Protein AF-A0A0L1IH14-F1 (afdb_monomer)

Secondary structure (DSSP, 8-state):
-HHHHHHHHHTTHHHH-HHHHHHHHHH---TTHHHHHHHHHHHHHHHTS--STTPPPPTHHHHHHHHTTSSSSSS---SS-HHHHHHHHHHHHHHH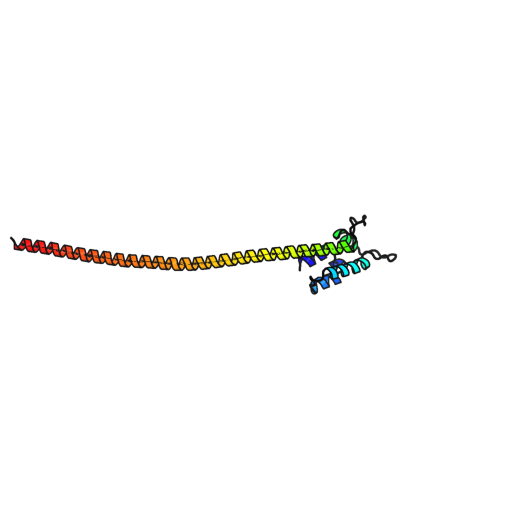HHHHHHHHHHHHHHHHHHHHHHHHHHHHHHHHHHHHHHHHHHHHHHHHHHHHHHHHHHHHHHHHHHHHHHHHHHHHHTT-

pLDDT: mean 81.05, std 10.03, range 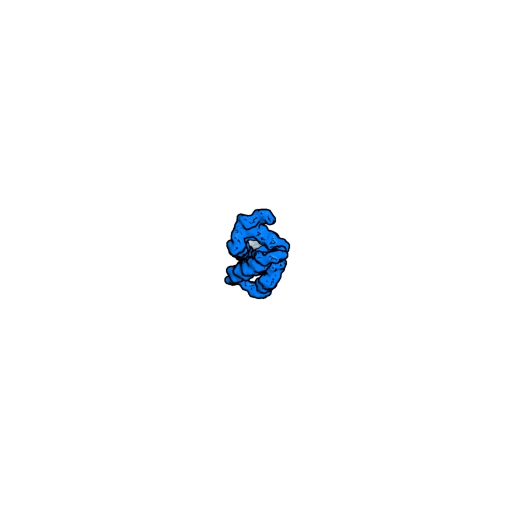[45.31, 96.31]

Organism: NCBI:txid580059

Radius of gyration: 45.56 Å; Cα contacts (8 Å, |Δi|>4): 94; chains: 1; bounding box: 88×32×134 Å

InterPro domains:
  IPR006373 Variant surface antigen Rifin [PF02009] (9-176)

Mean predicted aligned error: 14.56 Å

Structure (mmCIF, N/CA/C/O backbone):
data_AF-A0A0L1IH14-F1
#
_entry.id   AF-A0A0L1IH14-F1
#
loop_
_atom_site.group_PDB
_atom_site.id
_atom_site.type_symbol
_atom_site.label_atom_id
_atom_site.label_alt_id
_atom_site.label_comp_id
_atom_site.label_asym_id
_atom_site.label_entity_id
_atom_site.label_seq_id
_atom_site.pdbx_PDB_ins_code
_atom_site.Cartn_x
_atom_site.Cartn_y
_atom_site.Cartn_z
_atom_site.occupancy
_atom_site.B_iso_or_equiv
_atom_site.auth_seq_id
_atom_site.auth_comp_id
_atom_site.auth_asym_id
_atom_site.auth_atom_id
_atom_site.pdbx_PDB_model_num
ATOM 1 N N . MET A 1 1 ? 1.721 -3.692 -8.313 1.00 60.38 1 MET A N 1
ATOM 2 C CA . MET A 1 1 ? 1.852 -4.406 -9.603 1.00 60.38 1 MET A CA 1
ATOM 3 C C . MET A 1 1 ? 1.352 -3.578 -10.771 1.00 60.38 1 MET A C 1
ATOM 5 O O . MET A 1 1 ? 2.112 -3.341 -11.701 1.00 60.38 1 MET A O 1
ATOM 9 N N . GLU A 1 2 ? 0.117 -3.078 -10.696 1.00 72.56 2 GLU A N 1
ATOM 10 C CA . GLU A 1 2 ? -0.489 -2.264 -11.760 1.00 72.56 2 GLU A CA 1
ATOM 11 C C . GLU A 1 2 ? 0.352 -1.036 -12.126 1.00 72.56 2 GLU A C 1
ATOM 13 O O . GLU A 1 2 ? 0.561 -0.773 -13.304 1.00 72.56 2 GLU A O 1
ATOM 18 N N . ILE A 1 3 ? 0.940 -0.365 -11.131 1.00 79.12 3 ILE A N 1
ATOM 19 C CA . ILE A 1 3 ? 1.774 0.832 -11.324 1.00 79.12 3 ILE A CA 1
ATOM 20 C C . ILE A 1 3 ? 2.977 0.552 -12.232 1.00 79.12 3 ILE A C 1
ATOM 22 O O . ILE A 1 3 ? 3.256 1.328 -13.141 1.00 79.12 3 ILE A O 1
ATOM 26 N N . VAL A 1 4 ? 3.663 -0.579 -12.033 1.00 80.75 4 VAL A N 1
ATOM 27 C CA . VAL A 1 4 ? 4.838 -0.919 -12.848 1.00 80.75 4 VAL A CA 1
ATOM 28 C C . VAL A 1 4 ? 4.418 -1.282 -14.268 1.00 80.75 4 VAL A C 1
ATOM 30 O O . VAL A 1 4 ? 5.010 -0.800 -15.229 1.00 80.75 4 VAL A O 1
ATOM 33 N N . SER A 1 5 ? 3.337 -2.054 -14.419 1.00 82.94 5 SER A N 1
ATOM 34 C CA . SER A 1 5 ? 2.785 -2.362 -15.744 1.00 82.94 5 SER A CA 1
ATOM 35 C C . SER A 1 5 ? 2.303 -1.110 -16.488 1.00 82.94 5 SER A C 1
ATOM 37 O O . SER A 1 5 ? 2.483 -1.004 -17.697 1.00 82.94 5 SER A O 1
ATOM 39 N N . PHE A 1 6 ? 1.747 -0.132 -15.770 1.00 85.00 6 PHE A N 1
ATOM 40 C CA . PHE A 1 6 ? 1.319 1.143 -16.330 1.00 85.00 6 PHE A CA 1
ATOM 41 C C . PHE A 1 6 ? 2.517 1.987 -16.774 1.00 85.00 6 PHE A C 1
ATOM 43 O O . PHE A 1 6 ? 2.514 2.504 -17.887 1.00 85.00 6 PHE A O 1
ATOM 50 N N . GLY A 1 7 ? 3.573 2.057 -15.957 1.00 84.50 7 GLY A N 1
ATOM 51 C CA . GLY A 1 7 ? 4.816 2.736 -16.324 1.00 84.50 7 GLY A CA 1
ATOM 52 C C . GLY A 1 7 ? 5.470 2.142 -17.578 1.00 84.50 7 GLY A C 1
ATOM 53 O O . GLY A 1 7 ? 5.903 2.876 -18.461 1.00 84.50 7 GLY A O 1
ATOM 54 N N . LEU A 1 8 ? 5.473 0.813 -17.717 1.00 84.81 8 LEU A N 1
ATOM 55 C CA . LEU A 1 8 ? 5.990 0.148 -18.919 1.00 84.81 8 LEU A CA 1
ATOM 56 C C . LEU A 1 8 ? 5.161 0.465 -20.176 1.00 84.81 8 LEU A C 1
ATOM 58 O O . LEU A 1 8 ? 5.736 0.708 -21.237 1.00 84.81 8 LEU A O 1
ATOM 62 N N . LYS A 1 9 ? 3.827 0.514 -20.062 1.00 87.44 9 LYS A N 1
ATOM 63 C CA . LYS A 1 9 ? 2.943 0.964 -21.155 1.00 87.44 9 LYS A CA 1
ATOM 64 C C . LYS A 1 9 ? 3.166 2.429 -21.513 1.00 87.44 9 LYS A C 1
ATOM 66 O O . LYS A 1 9 ? 3.168 2.782 -22.686 1.00 87.44 9 LYS A O 1
ATOM 71 N N . TYR A 1 10 ? 3.385 3.281 -20.512 1.00 86.56 10 TYR A N 1
ATOM 72 C CA . TYR A 1 10 ? 3.682 4.695 -20.726 1.00 86.56 10 TYR A CA 1
ATOM 73 C C . TYR A 1 10 ? 4.941 4.875 -21.585 1.00 86.56 10 TYR A C 1
ATOM 75 O O . TYR A 1 10 ? 4.933 5.652 -22.538 1.00 86.56 10 TYR A O 1
ATOM 83 N N . PHE A 1 11 ? 5.979 4.076 -21.326 1.00 85.44 11 PHE A N 1
ATOM 84 C CA . PHE A 1 11 ? 7.179 4.041 -22.162 1.00 85.44 11 PHE A CA 1
ATOM 85 C C . PHE A 1 11 ? 6.991 3.326 -23.510 1.00 85.44 11 PHE A C 1
ATOM 87 O O . PHE A 1 11 ? 7.878 3.395 -24.353 1.00 85.44 11 PHE A O 1
ATOM 94 N N . GLY A 1 12 ? 5.849 2.681 -23.761 1.00 84.44 12 GLY A N 1
ATOM 95 C CA . GLY A 1 12 ? 5.553 1.983 -25.016 1.00 84.44 12 GLY A CA 1
ATOM 96 C C . GLY A 1 12 ? 6.191 0.597 -25.135 1.00 84.44 12 GLY A C 1
ATOM 97 O O . GLY A 1 12 ? 6.328 0.078 -26.243 1.00 84.44 12 GLY A O 1
ATOM 98 N N . VAL A 1 13 ? 6.592 -0.010 -24.012 1.00 85.75 13 VAL A N 1
ATOM 99 C CA . VAL A 1 13 ? 7.197 -1.356 -23.967 1.00 85.75 13 VAL A CA 1
ATOM 100 C C . VAL A 1 13 ? 6.204 -2.434 -24.402 1.00 85.75 13 VAL A C 1
ATOM 102 O O . VAL A 1 13 ? 6.604 -3.435 -24.983 1.00 85.75 13 VAL A O 1
ATOM 105 N N . ASP A 1 14 ? 4.911 -2.233 -24.163 1.00 86.75 14 ASP A N 1
ATOM 106 C CA . ASP A 1 14 ? 3.839 -3.146 -24.566 1.00 86.75 14 ASP A CA 1
ATOM 107 C C . ASP A 1 14 ? 3.697 -3.272 -26.085 1.00 86.75 14 ASP A C 1
ATOM 109 O O . ASP A 1 14 ? 3.442 -4.363 -26.591 1.00 86.75 14 ASP A O 1
ATOM 113 N N . ASN A 1 15 ? 3.903 -2.170 -26.803 1.00 85.75 15 ASN A N 1
ATOM 114 C CA . ASN A 1 15 ? 3.858 -2.138 -28.258 1.00 85.75 15 ASN A CA 1
ATOM 115 C C . ASN A 1 15 ? 5.204 -2.526 -28.888 1.00 85.75 15 ASN A C 1
ATOM 117 O O . ASN A 1 15 ? 5.243 -3.203 -29.909 1.00 85.75 15 ASN A O 1
ATOM 121 N N . LEU A 1 16 ? 6.317 -2.096 -28.284 1.00 84.88 16 LEU A N 1
ATOM 122 C CA . LEU A 1 16 ? 7.653 -2.293 -28.848 1.00 84.88 16 LEU A CA 1
ATOM 123 C C . LEU A 1 16 ? 8.235 -3.680 -28.525 1.00 84.88 16 LEU A C 1
ATOM 125 O O . LEU A 1 16 ? 8.910 -4.282 -29.359 1.00 84.88 16 LEU A O 1
ATOM 129 N N . PHE A 1 17 ? 7.955 -4.202 -27.329 1.00 87.56 17 PHE A N 1
ATOM 130 C CA . PHE A 1 17 ? 8.450 -5.484 -26.822 1.00 87.56 17 PHE A CA 1
ATOM 131 C C . PHE A 1 17 ? 7.315 -6.290 -26.159 1.00 87.56 17 PHE A C 1
ATOM 133 O O . PHE A 1 17 ? 7.362 -6.566 -24.952 1.00 87.56 17 PHE A O 1
ATOM 140 N N . PRO A 1 18 ? 6.291 -6.702 -26.930 1.00 86.88 18 PRO A N 1
ATOM 141 C CA . PRO A 1 18 ? 5.079 -7.316 -26.387 1.00 86.88 18 PRO A CA 1
ATOM 142 C C . PRO A 1 18 ? 5.357 -8.591 -25.586 1.00 86.88 18 PRO A C 1
ATOM 144 O O . PRO A 1 18 ? 4.705 -8.824 -24.570 1.00 86.88 18 PRO A O 1
ATOM 147 N N . ASP A 1 19 ? 6.341 -9.396 -25.989 1.00 87.06 19 ASP A N 1
ATOM 148 C CA . ASP A 1 19 ? 6.693 -10.638 -25.289 1.00 87.06 19 ASP A CA 1
ATOM 149 C C . ASP A 1 19 ? 7.295 -10.368 -23.906 1.00 87.06 19 ASP A C 1
ATOM 151 O O . ASP A 1 19 ? 6.933 -11.026 -22.929 1.00 87.06 19 ASP A O 1
ATOM 155 N N . ILE A 1 20 ? 8.160 -9.350 -23.799 1.00 84.94 20 ILE A N 1
ATOM 156 C CA . ILE A 1 20 ? 8.740 -8.921 -22.519 1.00 84.94 20 ILE A CA 1
ATOM 157 C C . ILE A 1 20 ? 7.630 -8.391 -21.613 1.00 84.94 20 ILE A C 1
ATOM 159 O O . ILE A 1 20 ? 7.548 -8.772 -20.445 1.00 84.94 20 ILE A O 1
ATOM 163 N N . PHE A 1 21 ? 6.746 -7.551 -22.156 1.00 85.94 21 PHE A N 1
ATOM 164 C CA . PHE A 1 21 ? 5.637 -6.979 -21.403 1.00 85.94 21 PHE A CA 1
ATOM 165 C C . PHE A 1 21 ? 4.665 -8.055 -20.894 1.00 85.94 21 PHE A C 1
ATOM 167 O O . PHE A 1 21 ? 4.315 -8.066 -19.713 1.00 85.94 21 PHE A O 1
ATOM 174 N N . LYS A 1 22 ? 4.264 -9.001 -21.753 1.00 87.19 22 LYS A N 1
ATOM 175 C CA . LYS A 1 22 ? 3.380 -10.115 -21.378 1.00 87.19 22 LYS A CA 1
ATOM 176 C C . LYS A 1 22 ? 4.012 -11.003 -20.311 1.00 87.19 22 LYS A C 1
ATOM 178 O O . LYS A 1 22 ? 3.354 -11.315 -19.321 1.00 87.19 22 LYS A O 1
ATOM 183 N N . ASN A 1 23 ? 5.283 -11.373 -20.475 1.00 85.50 23 ASN A N 1
ATOM 184 C CA . ASN A 1 23 ? 5.986 -12.182 -19.483 1.00 85.50 23 ASN A CA 1
ATOM 185 C C . ASN A 1 23 ? 6.092 -11.456 -18.133 1.00 85.50 23 ASN A C 1
ATOM 187 O O . ASN A 1 23 ? 5.871 -12.059 -17.089 1.00 85.50 23 ASN A O 1
ATOM 191 N N . PHE A 1 24 ? 6.353 -10.147 -18.142 1.00 81.25 24 PHE A N 1
ATOM 192 C CA . PHE A 1 24 ? 6.394 -9.344 -16.923 1.00 81.25 24 PHE A CA 1
ATOM 193 C C . PHE A 1 24 ? 5.050 -9.337 -16.178 1.00 81.25 24 PHE A C 1
ATOM 195 O O . PHE A 1 24 ? 5.005 -9.553 -14.966 1.00 81.25 24 PHE A O 1
ATOM 202 N N . VAL A 1 25 ? 3.949 -9.125 -16.905 1.00 81.25 25 VAL A N 1
ATOM 203 C CA . VAL A 1 25 ? 2.597 -9.102 -16.327 1.00 81.25 25 VAL A CA 1
ATOM 204 C C . VAL A 1 25 ? 2.193 -10.477 -15.779 1.00 81.25 25 VAL A C 1
ATOM 206 O O . VAL A 1 25 ? 1.604 -10.545 -14.698 1.00 81.25 25 VAL A O 1
ATOM 209 N N . ASN A 1 26 ? 2.539 -11.559 -16.482 1.00 80.50 26 ASN A N 1
ATOM 210 C CA . ASN A 1 26 ? 2.170 -12.925 -16.103 1.00 80.50 26 ASN A CA 1
ATOM 211 C C . ASN A 1 26 ? 3.020 -13.467 -14.944 1.00 80.50 26 ASN A C 1
ATOM 213 O O . ASN A 1 26 ? 2.479 -13.992 -13.973 1.00 80.50 26 ASN A O 1
ATOM 217 N N . THR A 1 27 ? 4.343 -13.319 -15.034 1.00 72.12 27 THR A N 1
ATOM 218 C CA . THR A 1 27 ? 5.316 -13.949 -14.126 1.00 72.12 27 THR A CA 1
ATOM 219 C C . THR A 1 27 ? 5.607 -13.089 -12.891 1.00 72.12 27 THR A C 1
ATOM 221 O O . THR A 1 27 ? 6.113 -13.592 -11.892 1.00 72.12 27 THR A O 1
ATOM 224 N N . LYS A 1 28 ? 5.265 -11.790 -12.920 1.00 67.25 28 LYS A N 1
ATOM 225 C CA . LYS A 1 28 ? 5.409 -10.851 -11.791 1.00 67.25 28 LYS A CA 1
ATOM 226 C C . LYS A 1 28 ? 6.814 -10.810 -11.130 1.00 67.25 28 LYS A C 1
ATOM 228 O O . LYS A 1 28 ? 6.882 -10.714 -9.902 1.00 67.25 28 LYS A O 1
ATOM 233 N N . PRO A 1 29 ? 7.939 -10.837 -11.874 1.00 62.34 29 PRO A N 1
ATOM 234 C CA . PRO A 1 29 ? 9.269 -10.820 -11.268 1.00 62.34 29 PRO A CA 1
ATOM 235 C C . PRO A 1 29 ? 9.656 -9.382 -10.878 1.00 62.34 29 PRO A C 1
ATOM 237 O O . PRO A 1 29 ? 10.240 -8.641 -11.664 1.00 62.34 29 PRO A O 1
ATOM 240 N N . TYR A 1 30 ? 9.290 -8.934 -9.675 1.00 57.72 30 TYR A N 1
ATOM 241 C CA . TYR A 1 30 ? 9.687 -7.603 -9.167 1.00 57.72 30 TYR A CA 1
ATOM 242 C C . TYR A 1 30 ? 11.122 -7.569 -8.633 1.00 57.72 30 TYR A C 1
ATOM 244 O O . TYR A 1 30 ? 11.703 -6.499 -8.480 1.00 57.72 30 TYR A O 1
ATOM 252 N N . ASN A 1 31 ? 11.680 -8.740 -8.342 1.00 60.41 31 ASN A N 1
ATOM 253 C CA . ASN A 1 31 ? 12.988 -8.943 -7.729 1.00 60.41 31 ASN A CA 1
ATOM 254 C C . ASN A 1 31 ? 14.167 -8.786 -8.702 1.00 60.41 31 ASN A C 1
ATOM 256 O O . ASN A 1 31 ? 15.305 -8.731 -8.250 1.00 60.41 31 ASN A O 1
ATOM 260 N N . GLU A 1 32 ? 13.922 -8.656 -10.008 1.00 66.88 32 GLU A N 1
ATOM 261 C CA . GLU A 1 32 ? 14.988 -8.637 -11.014 1.00 66.88 32 GLU A CA 1
ATOM 262 C C . GLU A 1 32 ? 14.784 -7.557 -12.086 1.00 66.88 32 GLU A C 1
ATOM 264 O O . GLU A 1 32 ? 14.818 -7.806 -13.295 1.00 66.88 32 GLU A O 1
ATOM 269 N N . ILE A 1 33 ? 14.583 -6.310 -11.649 1.00 70.81 33 ILE A N 1
ATOM 270 C CA . ILE A 1 33 ? 14.410 -5.184 -12.577 1.00 70.81 33 ILE A CA 1
ATOM 271 C C . ILE A 1 33 ? 15.616 -5.002 -13.506 1.00 70.81 33 ILE A C 1
ATOM 273 O O . ILE A 1 33 ? 15.457 -4.620 -14.662 1.00 70.81 33 ILE A O 1
ATOM 277 N N . THR A 1 34 ? 16.810 -5.352 -13.029 1.00 76.50 34 THR A N 1
ATOM 278 C CA . THR A 1 34 ? 18.053 -5.360 -13.803 1.00 76.50 34 THR A CA 1
ATOM 279 C C . THR A 1 34 ? 17.998 -6.378 -14.944 1.00 76.50 34 THR A C 1
ATOM 281 O O . THR A 1 34 ? 18.403 -6.067 -16.061 1.00 76.50 34 THR A O 1
ATOM 284 N N . THR A 1 35 ? 17.427 -7.564 -14.712 1.00 82.00 35 THR A N 1
ATOM 285 C CA . THR A 1 35 ? 17.243 -8.604 -15.740 1.00 82.00 35 THR A CA 1
ATOM 286 C C . THR A 1 35 ? 16.254 -8.145 -16.812 1.00 82.00 35 THR A C 1
ATOM 288 O O . THR A 1 35 ? 16.490 -8.331 -18.011 1.00 82.00 35 THR A O 1
ATOM 291 N N . ILE A 1 36 ? 15.176 -7.470 -16.402 1.00 82.25 36 ILE A N 1
ATOM 292 C CA . ILE A 1 36 ? 14.201 -6.875 -17.327 1.00 82.25 36 ILE A CA 1
ATOM 293 C C . ILE A 1 36 ? 14.848 -5.741 -18.127 1.00 82.25 36 ILE A C 1
ATOM 295 O O . ILE A 1 36 ? 14.712 -5.709 -19.348 1.00 82.25 36 ILE A O 1
ATOM 299 N N . ALA A 1 37 ? 15.593 -4.849 -17.469 1.00 84.88 37 ALA A N 1
ATOM 300 C CA . ALA A 1 37 ? 16.305 -3.753 -18.119 1.00 84.88 37 ALA A CA 1
ATOM 301 C C . ALA A 1 37 ? 17.279 -4.271 -19.184 1.00 84.88 37 ALA A C 1
ATOM 303 O O . ALA A 1 37 ? 17.265 -3.782 -20.310 1.00 84.88 37 ALA A O 1
ATOM 304 N N . ASN A 1 38 ? 18.054 -5.310 -18.865 1.00 86.62 38 ASN A N 1
ATOM 305 C CA . ASN A 1 38 ? 18.978 -5.947 -19.803 1.00 86.62 38 ASN A CA 1
ATOM 306 C C . ASN A 1 38 ? 18.246 -6.605 -20.982 1.00 86.62 38 ASN A C 1
ATOM 308 O O . ASN A 1 38 ? 18.676 -6.481 -22.129 1.00 86.62 38 ASN A O 1
ATOM 312 N N . SER A 1 39 ? 17.109 -7.256 -20.722 1.00 87.38 39 SER A N 1
ATOM 313 C CA . SER A 1 39 ? 16.277 -7.869 -21.767 1.00 87.38 39 SER A CA 1
ATOM 314 C C . SER A 1 39 ? 15.691 -6.819 -22.719 1.00 87.38 39 SER A C 1
ATOM 316 O O . SER A 1 39 ? 15.732 -6.990 -23.940 1.00 87.38 39 SER A O 1
ATOM 318 N N . ILE A 1 40 ? 15.188 -5.708 -22.169 1.00 87.56 40 ILE A N 1
ATOM 319 C CA . ILE A 1 40 ? 14.674 -4.567 -22.936 1.00 87.56 40 ILE A CA 1
ATOM 320 C C . ILE A 1 40 ? 15.801 -3.923 -23.736 1.00 87.56 40 ILE A C 1
ATOM 322 O O . ILE A 1 40 ? 15.614 -3.640 -24.912 1.00 87.56 40 ILE A O 1
ATOM 326 N N . LEU A 1 41 ? 16.979 -3.739 -23.139 1.00 87.88 41 LEU A N 1
ATOM 327 C CA . LEU A 1 41 ? 18.144 -3.169 -23.807 1.00 87.88 41 LEU A CA 1
ATOM 328 C C . LEU A 1 41 ? 18.595 -4.027 -25.002 1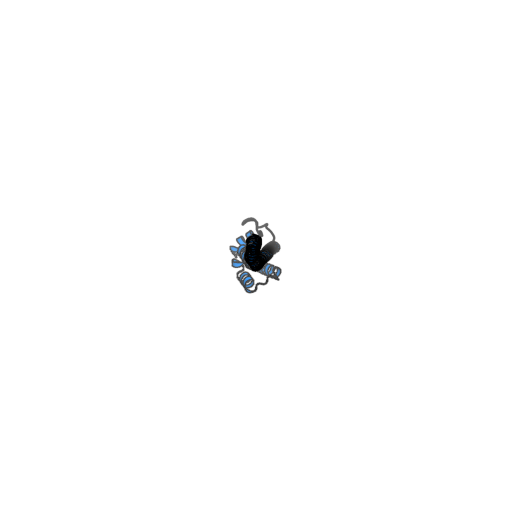.00 87.88 41 LEU A C 1
ATOM 330 O O . LEU A 1 41 ? 18.832 -3.498 -26.087 1.00 87.88 41 LEU A O 1
ATOM 334 N N . GLY A 1 42 ? 18.655 -5.351 -24.840 1.00 86.75 42 GLY A N 1
ATOM 335 C CA . GLY A 1 42 ? 18.996 -6.269 -25.932 1.00 86.75 42 GLY A CA 1
ATOM 336 C C . GLY A 1 42 ? 17.986 -6.220 -27.085 1.00 86.75 42 GLY A C 1
ATOM 337 O O . GLY A 1 42 ? 18.367 -6.168 -28.258 1.00 86.75 42 GLY A O 1
ATOM 338 N N . LYS A 1 43 ? 16.685 -6.169 -26.772 1.00 86.75 43 LYS A N 1
ATOM 339 C CA . LYS A 1 43 ? 15.644 -5.989 -27.795 1.00 86.75 43 LYS A CA 1
ATOM 340 C C . LYS A 1 43 ? 15.667 -4.590 -28.412 1.00 86.75 43 LYS A C 1
ATOM 342 O O . LYS A 1 43 ? 15.483 -4.452 -29.614 1.00 86.75 43 LYS A O 1
ATOM 347 N N . TYR A 1 44 ? 15.977 -3.561 -27.637 1.00 86.06 44 TYR A N 1
ATOM 348 C CA . TYR A 1 44 ? 16.124 -2.198 -28.129 1.00 86.06 44 TYR A CA 1
ATOM 349 C C . TYR A 1 44 ? 17.224 -2.087 -29.189 1.00 86.06 44 TYR A C 1
ATOM 351 O O . TYR A 1 44 ? 16.971 -1.542 -30.263 1.00 86.06 44 TYR A O 1
ATOM 359 N N . PHE A 1 45 ? 18.402 -2.674 -28.955 1.00 83.12 45 PHE A N 1
ATOM 360 C CA . PHE A 1 45 ? 19.481 -2.629 -29.945 1.00 83.12 45 PHE A CA 1
ATOM 361 C C . PHE A 1 45 ? 19.161 -3.404 -31.237 1.00 83.12 45 PHE A C 1
ATOM 363 O O . PHE A 1 45 ? 19.671 -3.090 -32.313 1.00 83.12 45 PHE A O 1
ATOM 370 N N . THR A 1 46 ? 18.294 -4.415 -31.155 1.00 81.44 46 THR A N 1
ATOM 371 C CA . THR A 1 46 ? 17.880 -5.201 -32.328 1.00 81.44 46 THR A CA 1
ATOM 372 C C . THR A 1 46 ? 16.714 -4.579 -33.093 1.00 81.44 46 THR A C 1
ATOM 374 O O . THR A 1 46 ? 16.660 -4.707 -34.309 1.00 81.44 46 THR A O 1
ATOM 377 N N . THR A 1 47 ? 15.814 -3.867 -32.413 1.00 81.38 47 THR A N 1
ATOM 378 C CA . THR A 1 47 ? 14.600 -3.296 -33.019 1.00 81.38 47 THR A CA 1
ATOM 379 C C . THR A 1 47 ? 14.761 -1.827 -33.427 1.00 81.38 47 THR A C 1
ATOM 381 O O . THR A 1 47 ? 14.176 -1.401 -34.422 1.00 81.38 47 THR A O 1
ATOM 384 N N . CYS A 1 48 ? 15.534 -1.042 -32.668 1.00 80.31 48 CYS A N 1
ATOM 385 C CA . CYS A 1 48 ? 15.580 0.419 -32.797 1.00 80.31 48 CYS A CA 1
ATOM 386 C C . CYS A 1 48 ? 16.916 0.987 -33.278 1.00 80.31 48 CYS A C 1
ATOM 388 O O . CYS A 1 48 ? 16.941 2.117 -33.753 1.00 80.31 48 CYS A O 1
ATOM 390 N N . THR A 1 49 ? 18.014 0.233 -33.183 1.00 73.00 49 THR A N 1
ATOM 391 C CA . THR A 1 49 ? 19.346 0.692 -33.625 1.00 73.00 49 THR A CA 1
ATOM 392 C C . THR A 1 49 ? 19.935 -0.178 -34.738 1.00 73.00 49 THR A C 1
ATOM 394 O O . THR A 1 49 ? 21.145 -0.159 -34.958 1.00 73.00 49 THR A O 1
ATOM 397 N N . TRP A 1 50 ? 19.120 -1.002 -35.404 1.00 61.91 50 TRP A N 1
ATOM 398 C CA . TRP A 1 50 ? 19.629 -2.006 -36.336 1.00 61.91 50 TRP A CA 1
ATOM 399 C C . TRP A 1 50 ? 20.190 -1.368 -37.614 1.00 61.91 50 TRP A C 1
ATOM 401 O O . TRP A 1 50 ? 19.467 -0.832 -38.446 1.00 61.91 50 TRP A O 1
ATOM 411 N N . LEU A 1 51 ? 21.512 -1.456 -37.755 1.00 53.78 51 LEU A N 1
ATOM 412 C CA . LEU A 1 51 ? 22.358 -0.838 -38.781 1.00 53.78 51 LEU A CA 1
ATOM 413 C C . LEU A 1 51 ? 22.552 -1.732 -40.023 1.00 53.78 51 LEU A C 1
ATOM 415 O O . LEU A 1 51 ? 23.640 -1.772 -40.596 1.00 53.78 51 LEU A O 1
ATOM 419 N N . LYS A 1 52 ? 21.532 -2.488 -40.452 1.00 45.31 52 LYS A N 1
ATOM 420 C CA . LYS A 1 52 ? 21.623 -3.251 -41.710 1.00 45.31 52 LYS A CA 1
ATOM 421 C C . LYS A 1 52 ? 20.941 -2.484 -42.841 1.00 45.31 52 LYS A C 1
ATOM 423 O O . LYS A 1 52 ? 19.744 -2.214 -42.796 1.00 45.31 52 LYS A O 1
ATOM 428 N N . SER A 1 53 ? 21.764 -2.127 -43.823 1.00 47.09 53 SER A N 1
ATOM 429 C CA . SER A 1 53 ? 21.488 -1.461 -45.099 1.00 47.09 53 SER A CA 1
ATOM 430 C C . SER A 1 53 ? 20.056 -1.650 -45.626 1.00 47.09 53 SER A C 1
ATOM 432 O O . SER A 1 53 ? 19.770 -2.603 -46.345 1.00 47.09 53 SER A O 1
ATOM 434 N N . GLY A 1 54 ? 19.170 -0.705 -45.283 1.00 50.72 54 GLY A N 1
ATOM 435 C CA . GLY A 1 54 ? 17.850 -0.534 -45.905 1.00 50.72 54 GLY A CA 1
ATOM 436 C C . GLY A 1 54 ? 16.618 -0.805 -45.031 1.00 50.72 54 GLY A C 1
ATOM 437 O O . GLY A 1 54 ? 15.511 -0.581 -45.510 1.00 50.72 54 GLY A O 1
ATOM 438 N N . ALA A 1 55 ? 16.757 -1.248 -43.777 1.00 56.94 55 ALA A N 1
ATOM 439 C CA . ALA A 1 55 ? 15.603 -1.442 -42.889 1.00 56.94 55 ALA A CA 1
ATOM 440 C C . ALA A 1 55 ? 15.280 -0.171 -42.083 1.00 56.94 55 ALA A C 1
ATOM 442 O O . ALA A 1 55 ? 16.131 0.365 -41.376 1.00 56.94 55 ALA A O 1
ATOM 443 N N . THR A 1 56 ? 14.036 0.304 -42.164 1.00 57.84 56 THR A N 1
ATOM 444 C CA . THR A 1 56 ? 13.531 1.408 -41.337 1.00 57.84 56 THR A CA 1
ATOM 445 C C . THR A 1 56 ? 13.262 0.917 -39.917 1.00 57.84 56 THR A C 1
ATOM 447 O O . THR A 1 56 ? 12.588 -0.100 -39.739 1.00 57.84 56 THR A O 1
ATOM 450 N N . ALA A 1 57 ? 13.758 1.640 -38.908 1.00 65.94 57 ALA A N 1
ATOM 451 C CA . ALA A 1 57 ? 13.457 1.353 -37.506 1.00 65.94 57 ALA A CA 1
ATOM 452 C C . ALA A 1 57 ? 11.939 1.322 -37.262 1.00 65.94 57 ALA A C 1
ATOM 454 O O . ALA A 1 57 ? 11.172 2.017 -37.933 1.00 65.94 57 ALA A O 1
ATOM 455 N N . HIS A 1 58 ? 11.500 0.521 -36.287 1.00 71.38 58 HIS A N 1
ATOM 456 C CA . HIS A 1 58 ? 10.084 0.454 -35.934 1.00 71.38 58 HIS A CA 1
ATOM 457 C C . HIS A 1 58 ? 9.583 1.863 -35.549 1.00 71.38 58 HIS A C 1
ATOM 459 O O . HIS A 1 58 ? 10.229 2.517 -34.732 1.00 71.38 58 HIS A O 1
ATOM 465 N N . PRO A 1 59 ? 8.433 2.349 -36.050 1.00 73.38 59 PRO A N 1
ATOM 466 C CA . PRO A 1 59 ? 7.974 3.721 -35.789 1.00 73.38 59 PRO A CA 1
ATOM 467 C C . PRO A 1 59 ? 7.758 4.012 -34.292 1.00 73.38 59 PRO A C 1
ATOM 469 O O . PRO A 1 59 ? 7.893 5.142 -33.831 1.00 73.38 59 PRO A O 1
ATOM 472 N N . ALA A 1 60 ? 7.487 2.974 -33.494 1.00 79.75 60 ALA A N 1
ATOM 473 C CA . ALA A 1 60 ? 7.396 3.090 -32.036 1.00 79.75 60 ALA A CA 1
ATOM 474 C C . ALA A 1 60 ? 8.748 3.341 -31.325 1.00 79.75 60 ALA A C 1
ATOM 476 O O . ALA A 1 60 ? 8.745 3.707 -30.150 1.00 79.75 60 ALA A O 1
ATOM 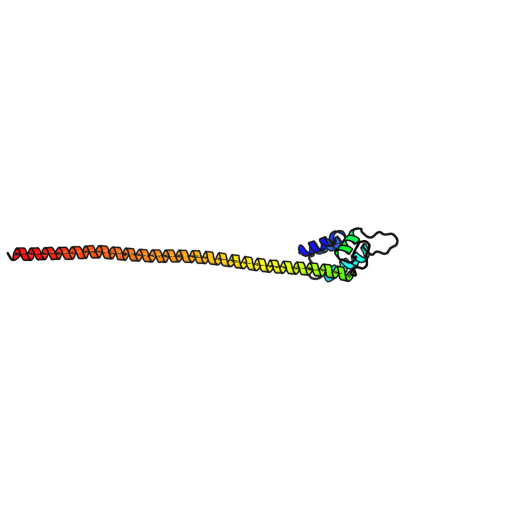477 N N . CYS A 1 61 ? 9.888 3.187 -32.010 1.00 82.75 61 CYS A N 1
ATOM 478 C CA . CYS A 1 61 ? 11.215 3.469 -31.457 1.00 82.75 61 CYS A CA 1
ATOM 479 C C . CYS A 1 61 ? 11.398 4.950 -31.133 1.00 82.75 61 CYS A C 1
ATOM 481 O O . CYS A 1 61 ? 11.908 5.260 -30.061 1.00 82.75 61 CYS A O 1
ATOM 483 N N . THR A 1 62 ? 10.907 5.853 -31.986 1.00 82.38 62 THR A N 1
ATOM 484 C CA . THR A 1 62 ? 10.977 7.303 -31.750 1.00 82.38 62 THR A CA 1
ATOM 485 C C . THR A 1 62 ? 10.260 7.673 -30.455 1.00 82.38 62 THR A C 1
ATOM 487 O O . THR A 1 62 ? 10.816 8.346 -29.590 1.00 82.38 62 THR A O 1
ATOM 490 N N . LYS A 1 63 ? 9.045 7.142 -30.255 1.00 84.75 63 LYS A N 1
ATOM 491 C CA . LYS A 1 63 ? 8.264 7.375 -29.033 1.00 84.75 63 LYS A CA 1
ATOM 492 C C . LYS A 1 63 ? 8.978 6.842 -27.790 1.00 84.75 63 LYS A C 1
ATOM 494 O O . LYS A 1 63 ? 9.033 7.543 -26.783 1.00 84.75 63 LYS A O 1
ATOM 499 N N . PHE A 1 64 ? 9.528 5.630 -27.858 1.00 86.62 64 PHE A N 1
ATOM 500 C CA . PHE A 1 64 ? 10.284 5.017 -26.762 1.00 86.62 64 PHE A CA 1
ATOM 501 C C . PHE A 1 64 ? 11.544 5.828 -26.415 1.00 86.62 64 PHE A C 1
ATOM 503 O O . PHE A 1 64 ? 11.784 6.136 -25.248 1.00 86.62 64 PHE A O 1
ATOM 510 N N . GLN A 1 65 ? 12.308 6.241 -27.431 1.00 87.19 65 GLN A N 1
ATOM 511 C CA . GLN A 1 65 ? 13.523 7.041 -27.277 1.00 87.19 65 GLN A CA 1
ATOM 512 C C . GLN A 1 65 ? 13.239 8.405 -26.650 1.00 87.19 65 GLN A C 1
ATOM 514 O O . GLN A 1 65 ? 13.934 8.792 -25.715 1.00 87.19 65 GLN A O 1
ATOM 519 N N . LEU A 1 66 ? 12.198 9.108 -27.099 1.00 85.31 66 LEU A N 1
ATOM 520 C CA . LEU A 1 66 ? 11.810 10.402 -26.531 1.00 85.31 66 LEU A CA 1
ATOM 521 C C . LEU A 1 66 ? 11.283 10.265 -25.099 1.00 85.31 66 LEU A C 1
ATOM 523 O O . LEU A 1 66 ? 11.636 11.050 -24.221 1.00 85.31 66 LEU A O 1
ATOM 527 N N . SER A 1 67 ? 10.480 9.231 -24.837 1.00 86.12 67 SER A N 1
ATOM 528 C CA . SER A 1 67 ? 9.857 9.011 -23.524 1.00 86.12 67 SER A CA 1
ATOM 529 C C . SER A 1 67 ? 10.884 8.685 -22.434 1.00 86.12 67 SER A C 1
ATOM 531 O O . SER A 1 67 ? 10.675 9.028 -21.272 1.00 86.12 67 SER A O 1
ATOM 533 N N . LEU A 1 68 ? 12.010 8.072 -22.811 1.00 87.00 68 LEU A N 1
ATOM 534 C CA . LEU A 1 68 ? 13.153 7.801 -21.934 1.00 87.00 68 LEU A CA 1
ATOM 535 C C . LEU A 1 68 ? 14.275 8.845 -22.047 1.00 87.00 68 LEU A C 1
ATOM 537 O O . LEU A 1 68 ? 15.310 8.689 -21.403 1.00 87.00 68 LEU A O 1
ATOM 541 N N . ARG A 1 69 ? 14.091 9.906 -22.847 1.00 86.44 69 ARG A N 1
ATOM 542 C CA . ARG A 1 69 ? 15.110 10.933 -23.138 1.00 86.44 69 ARG A CA 1
ATOM 543 C C . ARG A 1 69 ? 16.423 10.363 -23.685 1.00 86.44 69 ARG A C 1
ATOM 545 O O . ARG A 1 69 ? 17.498 10.912 -23.442 1.00 86.44 69 ARG A O 1
ATOM 552 N N . ILE A 1 70 ? 16.327 9.260 -24.423 1.00 87.00 70 ILE A N 1
ATOM 553 C CA . ILE A 1 70 ? 17.428 8.699 -25.210 1.00 87.00 70 ILE A CA 1
ATOM 554 C C . ILE A 1 70 ? 17.754 9.628 -26.375 1.00 87.00 70 ILE A C 1
ATOM 556 O O . ILE A 1 70 ? 18.920 9.847 -26.672 1.00 87.00 70 ILE A O 1
ATOM 560 N N . HIS A 1 71 ? 16.723 10.219 -26.977 1.00 84.62 71 HIS A N 1
ATOM 561 C CA . HIS A 1 71 ? 16.822 11.369 -27.873 1.00 84.62 71 HIS A CA 1
ATOM 562 C C . HIS A 1 71 ? 16.108 12.556 -27.215 1.00 84.62 71 HIS A C 1
ATOM 564 O O . HIS A 1 71 ? 15.142 12.354 -26.472 1.00 84.62 71 HIS A O 1
ATOM 570 N N . LEU A 1 72 ? 16.575 13.783 -27.458 1.00 80.69 72 LEU A N 1
ATOM 57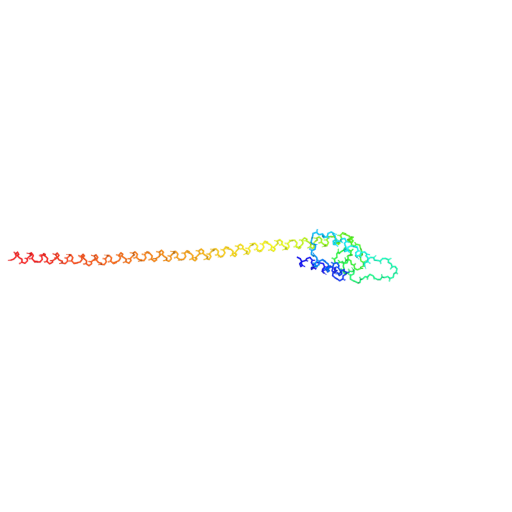1 C CA . LEU A 1 72 ? 15.902 14.988 -26.952 1.00 80.69 72 LEU A CA 1
ATOM 572 C C . LEU A 1 72 ? 14.756 15.424 -27.866 1.00 80.69 72 LEU A C 1
ATOM 574 O O . LEU A 1 72 ? 13.774 15.997 -27.397 1.00 80.69 72 LEU A O 1
ATOM 578 N N . SER A 1 73 ? 14.873 15.144 -29.160 1.00 78.19 73 SER A N 1
ATOM 579 C CA . SER A 1 73 ? 13.846 15.406 -30.162 1.00 78.19 73 SER A CA 1
ATOM 580 C C . SER A 1 73 ? 13.979 14.409 -31.314 1.00 78.19 73 SER A C 1
ATOM 582 O O . SER A 1 73 ? 14.903 13.600 -31.344 1.00 78.19 73 SER A O 1
ATOM 584 N N . GLU A 1 74 ? 13.051 14.439 -32.270 1.00 70.50 74 GLU A N 1
ATOM 585 C CA . GLU A 1 74 ? 13.141 13.583 -33.463 1.00 70.50 74 GLU A CA 1
ATOM 586 C C . GLU A 1 74 ? 14.396 13.868 -34.301 1.00 70.50 74 GLU A C 1
ATOM 588 O O . GLU A 1 74 ? 14.870 12.993 -35.020 1.00 70.50 74 GLU A O 1
ATOM 593 N N . THR A 1 75 ? 14.949 15.078 -34.185 1.00 69.88 75 THR A N 1
ATOM 594 C CA . THR A 1 75 ? 16.132 15.532 -34.924 1.00 69.88 75 THR A CA 1
ATOM 595 C C . THR A 1 75 ? 17.404 15.553 -34.077 1.00 69.88 75 THR A C 1
ATOM 597 O O . THR A 1 75 ? 18.494 15.628 -34.634 1.00 69.88 75 THR A O 1
ATOM 600 N N . ASP A 1 76 ? 17.283 15.515 -32.747 1.00 74.69 76 ASP A N 1
ATOM 601 C CA . ASP A 1 76 ? 18.406 15.560 -31.810 1.00 74.69 76 ASP A CA 1
ATOM 602 C C . ASP A 1 76 ? 18.578 14.220 -31.089 1.00 74.69 76 ASP A C 1
ATOM 604 O O . ASP A 1 76 ? 17.884 13.893 -30.117 1.00 74.69 76 ASP A O 1
ATOM 608 N N . THR A 1 77 ? 19.551 13.450 -31.574 1.00 74.88 77 THR A N 1
ATOM 609 C CA . THR A 1 77 ? 19.898 12.129 -31.050 1.00 74.88 77 THR A CA 1
ATOM 610 C C . THR A 1 77 ? 20.881 12.173 -29.875 1.00 74.88 77 THR A C 1
ATOM 612 O O . THR A 1 77 ? 21.251 11.114 -29.373 1.00 74.88 77 THR A O 1
ATOM 615 N N . TYR A 1 78 ? 21.317 13.353 -29.410 1.00 77.56 78 TYR A N 1
ATOM 616 C CA . TYR A 1 78 ? 22.316 13.511 -28.337 1.00 77.56 78 TYR A CA 1
ATOM 617 C C . TYR A 1 78 ? 21.723 13.409 -26.923 1.00 77.56 78 TYR A C 1
ATOM 619 O O . TYR A 1 78 ? 22.094 14.154 -26.015 1.00 77.56 78 TYR A O 1
ATOM 627 N N . GLY A 1 79 ? 20.782 12.490 -26.715 1.00 82.38 79 GLY A N 1
ATOM 628 C CA . GLY A 1 79 ? 20.190 12.277 -25.401 1.00 82.38 79 GLY A CA 1
ATOM 629 C C . GLY A 1 79 ? 21.008 11.347 -24.514 1.00 82.38 79 GLY A C 1
ATOM 630 O O . GLY A 1 79 ? 22.198 11.089 -24.707 1.00 82.38 79 GLY A O 1
ATOM 631 N N . THR A 1 80 ? 20.343 10.849 -23.480 1.00 84.88 80 THR A N 1
ATOM 632 C CA . THR A 1 80 ? 20.950 9.946 -22.506 1.00 84.88 80 THR A CA 1
ATOM 633 C C . THR A 1 80 ? 21.247 8.601 -23.176 1.00 84.88 80 THR A C 1
ATOM 635 O O . THR A 1 80 ? 20.369 8.058 -23.845 1.00 84.88 80 THR A O 1
ATOM 638 N N . PRO A 1 81 ? 22.437 8.001 -22.988 1.00 86.94 81 PRO A N 1
ATOM 639 C CA . PRO A 1 81 ? 22.723 6.692 -23.559 1.00 86.94 81 PRO A CA 1
ATOM 640 C C . PRO A 1 81 ? 21.626 5.671 -23.223 1.00 86.94 81 PRO A C 1
ATOM 642 O O . PRO A 1 81 ? 21.212 5.535 -22.073 1.00 86.94 81 PRO A O 1
ATOM 645 N N . ALA A 1 82 ? 21.163 4.916 -24.222 1.00 84.19 82 ALA A N 1
ATOM 646 C CA . ALA A 1 82 ? 20.109 3.912 -24.051 1.00 84.19 82 ALA A CA 1
ATOM 647 C C . ALA A 1 82 ? 20.267 2.989 -22.819 1.00 84.19 82 ALA A C 1
ATOM 649 O O . ALA A 1 82 ? 19.283 2.820 -22.095 1.00 84.19 82 ALA A O 1
ATOM 650 N N . PRO A 1 83 ? 21.458 2.425 -22.507 1.00 86.00 83 PRO A N 1
ATOM 651 C CA . PRO A 1 83 ? 21.618 1.583 -21.318 1.00 86.00 83 PRO A CA 1
ATOM 652 C C . PRO A 1 83 ? 21.346 2.320 -20.002 1.00 86.00 83 PRO A C 1
ATOM 654 O O . PRO A 1 83 ? 20.770 1.737 -19.085 1.00 86.00 83 PRO A O 1
ATOM 657 N N . THR A 1 84 ? 21.726 3.595 -19.891 1.00 87.56 84 THR A N 1
ATOM 658 C CA . THR A 1 84 ? 21.495 4.378 -18.671 1.00 87.56 84 THR A CA 1
ATOM 659 C C . THR A 1 84 ? 20.051 4.854 -18.586 1.00 87.56 84 THR A C 1
ATOM 661 O O . THR A 1 84 ? 19.438 4.710 -17.532 1.00 87.56 84 THR A O 1
ATOM 664 N N . ALA A 1 85 ? 19.482 5.329 -19.694 1.00 88.25 85 ALA A N 1
ATOM 665 C CA . ALA A 1 85 ? 18.104 5.810 -19.767 1.00 88.25 85 ALA A CA 1
ATOM 666 C C . ALA A 1 85 ? 17.071 4.718 -19.443 1.00 88.25 85 ALA A C 1
ATOM 668 O O . ALA A 1 85 ? 16.165 4.933 -18.640 1.00 88.25 85 ALA A O 1
ATOM 669 N N . ILE A 1 86 ? 17.225 3.523 -20.026 1.00 88.50 86 ILE A N 1
ATOM 670 C CA . ILE A 1 86 ? 16.317 2.389 -19.792 1.00 88.50 86 ILE A CA 1
ATOM 671 C C . ILE A 1 86 ? 16.374 1.960 -18.325 1.00 88.50 86 ILE A C 1
ATOM 673 O O . ILE A 1 86 ? 15.330 1.770 -17.697 1.00 88.50 86 ILE A O 1
ATOM 677 N N . ARG A 1 87 ? 17.583 1.857 -17.759 1.00 87.69 87 ARG A N 1
ATOM 678 C CA . ARG A 1 87 ? 17.769 1.505 -16.348 1.00 87.69 87 ARG A CA 1
ATOM 679 C C . ARG A 1 87 ? 17.128 2.544 -15.427 1.00 87.69 87 ARG A C 1
ATOM 681 O O . ARG A 1 87 ? 16.338 2.171 -14.567 1.00 87.69 87 ARG A O 1
ATOM 688 N N . GLN A 1 88 ? 17.404 3.829 -15.648 1.00 89.06 88 GLN A N 1
ATOM 689 C CA . GLN A 1 88 ? 16.8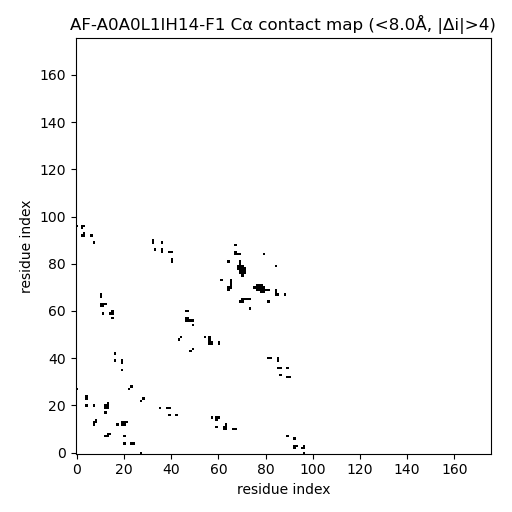47 4.921 -14.844 1.00 89.06 88 GLN A CA 1
ATOM 690 C C . GLN A 1 88 ? 15.320 5.002 -14.945 1.00 89.06 88 GLN A C 1
ATOM 692 O O . GLN A 1 88 ? 14.652 5.193 -13.932 1.00 89.06 88 GLN A O 1
ATOM 697 N N . GLY A 1 89 ? 14.748 4.820 -16.139 1.00 87.56 89 GLY A N 1
ATOM 698 C CA . GLY A 1 89 ? 13.297 4.810 -16.326 1.00 87.56 89 GLY A CA 1
ATOM 699 C C . GLY A 1 89 ? 12.618 3.682 -15.545 1.00 87.56 89 GLY A C 1
ATOM 700 O O . GLY A 1 89 ? 11.608 3.905 -14.877 1.00 87.56 89 GLY A O 1
ATOM 701 N N . LEU A 1 90 ? 13.196 2.479 -15.578 1.00 86.88 90 LEU A N 1
ATOM 702 C CA . LEU A 1 90 ? 12.709 1.325 -14.819 1.00 86.88 90 LEU A CA 1
ATOM 703 C C . LEU A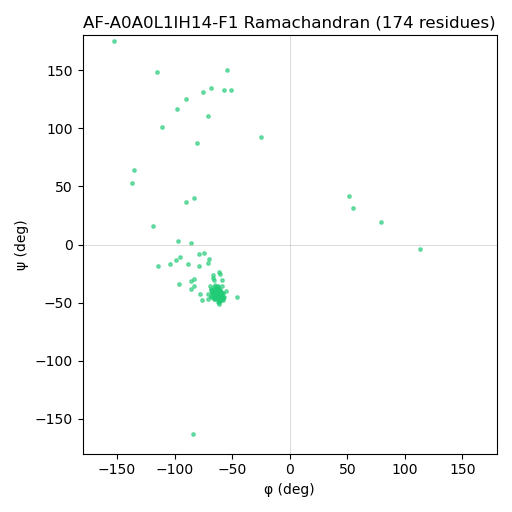 1 90 ? 12.863 1.510 -13.303 1.00 86.88 90 LEU A C 1
ATOM 705 O O . LEU A 1 90 ? 11.916 1.248 -12.560 1.00 86.88 90 LEU A O 1
ATOM 709 N N . GLU A 1 91 ? 14.018 1.999 -12.845 1.00 86.75 91 GLU A N 1
ATOM 710 C CA . GLU A 1 91 ? 14.268 2.316 -11.433 1.00 86.75 91 GLU A CA 1
ATOM 711 C C . GLU A 1 91 ? 13.284 3.375 -10.916 1.00 86.75 91 GLU A C 1
ATOM 713 O O . GLU A 1 91 ? 12.689 3.193 -9.855 1.00 86.75 91 GLU A O 1
ATOM 718 N N . GLY A 1 92 ? 13.017 4.426 -11.697 1.00 87.12 92 GLY A N 1
ATOM 719 C CA . GLY A 1 92 ? 12.049 5.466 -11.341 1.00 87.12 92 GLY A CA 1
ATOM 720 C C . GLY A 1 92 ? 10.608 4.952 -11.253 1.00 87.12 92 GLY A C 1
ATOM 721 O O . GLY A 1 92 ? 9.866 5.325 -10.341 1.00 87.12 92 GLY A O 1
ATOM 722 N N . ILE A 1 93 ? 10.194 4.050 -12.152 1.00 85.44 93 ILE A N 1
ATOM 723 C CA . ILE A 1 93 ? 8.886 3.381 -12.040 1.00 85.44 93 ILE A CA 1
ATOM 724 C C . ILE A 1 93 ? 8.807 2.568 -10.744 1.00 85.44 93 ILE A C 1
ATOM 726 O O . ILE A 1 93 ? 7.776 2.591 -10.066 1.00 85.44 93 ILE A O 1
ATOM 730 N N . LEU A 1 94 ? 9.871 1.840 -10.399 1.00 83.88 94 LEU A N 1
ATOM 731 C CA . LEU A 1 94 ? 9.908 1.009 -9.199 1.00 83.88 94 LEU A CA 1
ATOM 732 C C . LEU A 1 94 ? 9.868 1.849 -7.925 1.00 83.88 94 LEU A C 1
ATOM 734 O O . LEU A 1 94 ? 9.135 1.513 -6.994 1.00 83.88 94 LEU A O 1
ATOM 738 N N . GLU A 1 95 ? 10.614 2.949 -7.890 1.00 85.94 95 GLU A N 1
ATOM 739 C CA . GLU A 1 95 ? 10.606 3.876 -6.764 1.00 85.94 95 GLU A CA 1
ATOM 740 C C . GLU A 1 95 ? 9.198 4.441 -6.546 1.00 85.94 95 GLU A C 1
ATOM 742 O O . GLU A 1 95 ? 8.677 4.403 -5.431 1.00 85.94 95 GLU A O 1
ATOM 747 N N . ASN A 1 96 ? 8.533 4.875 -7.620 1.00 84.50 96 ASN A N 1
ATOM 748 C CA . ASN A 1 96 ? 7.155 5.356 -7.555 1.00 84.50 96 ASN A CA 1
ATOM 749 C C . ASN A 1 96 ? 6.184 4.261 -7.099 1.00 84.50 96 ASN A C 1
ATOM 751 O O . ASN A 1 96 ? 5.361 4.496 -6.216 1.00 84.50 96 ASN A O 1
ATOM 755 N N . ALA A 1 97 ? 6.311 3.044 -7.631 1.00 82.75 97 ALA A N 1
ATOM 756 C CA . ALA A 1 97 ? 5.495 1.914 -7.203 1.00 82.75 97 ALA A CA 1
ATOM 757 C C . ALA A 1 97 ? 5.691 1.585 -5.713 1.00 82.75 97 ALA A C 1
ATOM 759 O O . ALA A 1 97 ? 4.714 1.303 -5.018 1.00 82.75 97 ALA A O 1
ATOM 760 N N . THR A 1 98 ? 6.928 1.666 -5.217 1.00 83.69 98 THR A N 1
ATOM 761 C CA . THR A 1 98 ? 7.278 1.435 -3.808 1.00 83.69 98 THR A CA 1
ATOM 762 C C . THR A 1 98 ? 6.710 2.535 -2.914 1.00 83.69 98 THR A C 1
ATOM 764 O O . THR A 1 98 ? 6.075 2.239 -1.903 1.00 83.69 98 THR A O 1
ATOM 767 N N . LYS A 1 99 ? 6.844 3.806 -3.313 1.00 85.94 99 LYS A N 1
ATOM 768 C CA . LYS A 1 99 ? 6.244 4.946 -2.601 1.00 85.94 99 LYS A CA 1
ATOM 769 C C . LYS A 1 99 ? 4.729 4.811 -2.497 1.00 85.94 99 LYS A C 1
ATOM 771 O O . LYS A 1 99 ? 4.183 4.945 -1.406 1.00 85.94 99 LYS A O 1
ATOM 776 N N . THR A 1 100 ? 4.044 4.496 -3.596 1.00 82.94 100 THR A N 1
ATOM 777 C CA . THR A 1 100 ? 2.586 4.312 -3.578 1.00 82.94 100 THR A CA 1
ATOM 778 C C . THR A 1 100 ? 2.166 3.104 -2.740 1.00 82.94 100 THR A C 1
ATOM 780 O O . THR A 1 100 ? 1.151 3.175 -2.051 1.00 82.94 100 THR A O 1
ATOM 783 N N . ALA A 1 101 ? 2.932 2.008 -2.754 1.00 79.19 101 ALA A N 1
ATOM 784 C CA . ALA A 1 101 ? 2.661 0.855 -1.896 1.00 79.19 101 ALA A CA 1
ATOM 785 C C . ALA A 1 101 ? 2.777 1.217 -0.406 1.00 79.19 101 ALA A C 1
ATOM 787 O O . ALA A 1 101 ? 1.876 0.903 0.370 1.00 79.19 101 ALA A O 1
ATOM 788 N N . ASN A 1 102 ? 3.832 1.942 -0.026 1.00 81.06 102 ASN A N 1
ATOM 789 C CA . ASN A 1 102 ? 4.042 2.397 1.348 1.00 81.06 102 ASN A CA 1
ATOM 790 C C . ASN A 1 102 ? 2.966 3.397 1.797 1.00 81.06 102 ASN A C 1
ATOM 792 O O . ASN A 1 102 ? 2.467 3.294 2.915 1.00 81.06 102 ASN A O 1
ATOM 796 N N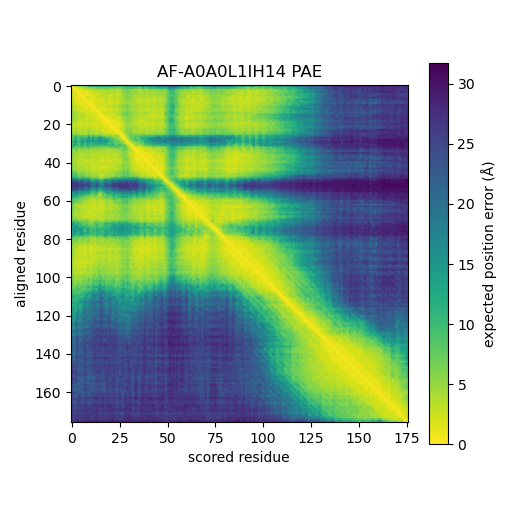 . ALA A 1 103 ? 2.558 4.323 0.923 1.00 81.44 103 ALA A N 1
ATOM 797 C CA . ALA A 1 103 ? 1.478 5.267 1.210 1.00 81.44 103 ALA A CA 1
ATOM 798 C C . ALA A 1 103 ? 0.139 4.548 1.442 1.00 81.44 103 ALA A C 1
ATOM 800 O O . ALA A 1 103 ? -0.528 4.809 2.440 1.00 81.44 103 ALA A O 1
ATOM 801 N N . ARG A 1 104 ? -0.214 3.578 0.584 1.00 76.25 104 ARG A N 1
ATOM 802 C CA . ARG A 1 104 ? -1.417 2.751 0.776 1.00 76.25 104 ARG A CA 1
ATOM 803 C C . ARG A 1 104 ? -1.350 1.919 2.057 1.00 76.25 104 ARG A C 1
ATOM 805 O O . ARG A 1 104 ? -2.357 1.780 2.738 1.00 76.25 104 ARG A O 1
ATOM 812 N N . ALA A 1 105 ? -0.184 1.376 2.409 1.00 73.56 105 ALA A N 1
ATOM 813 C CA . ALA A 1 105 ? -0.013 0.642 3.663 1.00 73.56 105 ALA A CA 1
ATOM 814 C C . ALA A 1 105 ? -0.225 1.548 4.892 1.00 73.56 105 ALA A C 1
ATOM 816 O O . ALA A 1 105 ? -0.881 1.142 5.851 1.00 73.56 105 ALA A O 1
ATOM 817 N N . ALA A 1 106 ? 0.279 2.786 4.849 1.00 78.81 106 ALA A N 1
ATOM 818 C CA . ALA A 1 106 ? 0.067 3.774 5.905 1.00 78.81 106 ALA A CA 1
ATOM 819 C C . ALA A 1 106 ? -1.409 4.201 6.020 1.00 78.81 106 ALA A C 1
ATOM 821 O O . ALA A 1 106 ? -1.942 4.266 7.127 1.00 78.81 106 ALA A O 1
ATOM 822 N N . GLU A 1 107 ? -2.084 4.428 4.892 1.00 76.31 107 GLU A N 1
ATOM 823 C CA . GLU A 1 107 ? -3.511 4.769 4.834 1.00 76.31 107 GLU A CA 1
ATOM 824 C C . GLU A 1 107 ? -4.387 3.643 5.399 1.00 76.31 107 GLU A C 1
ATOM 826 O O . GLU A 1 107 ? -5.185 3.875 6.305 1.00 76.31 107 GLU A O 1
ATOM 831 N N . VAL A 1 108 ? -4.166 2.397 4.962 1.00 77.19 108 VAL A N 1
ATOM 832 C CA . VAL A 1 108 ? -4.891 1.223 5.477 1.00 77.19 108 VAL A CA 1
ATOM 833 C C . VAL A 1 108 ? -4.647 1.028 6.976 1.00 77.19 108 VAL A C 1
ATOM 835 O O . VAL A 1 108 ? -5.579 0.694 7.709 1.00 77.19 108 VAL A O 1
ATOM 838 N N . SER A 1 109 ? -3.425 1.263 7.462 1.00 70.75 109 SER A N 1
ATOM 839 C CA . SER A 1 109 ? -3.112 1.212 8.897 1.00 70.75 109 SER A CA 1
ATOM 840 C C . SER A 1 109 ? -3.877 2.283 9.692 1.00 70.75 109 SER A C 1
ATOM 842 O O . SER A 1 109 ? -4.463 1.987 10.740 1.00 70.75 109 SER A O 1
ATOM 844 N N . SER A 1 110 ? -3.952 3.511 9.167 1.00 68.62 110 SER A N 1
ATOM 845 C CA . SER A 1 110 ? -4.704 4.617 9.773 1.00 68.62 110 SER A CA 1
ATOM 846 C C . SER A 1 110 ? -6.213 4.353 9.787 1.00 68.62 110 SER A C 1
ATOM 848 O O . SER A 1 110 ? -6.850 4.469 10.836 1.00 68.62 110 SER A O 1
ATOM 850 N N . GLU A 1 111 ? -6.783 3.904 8.665 1.00 72.50 111 GLU A N 1
ATOM 851 C CA . GLU A 1 111 ? -8.196 3.528 8.580 1.00 72.50 111 GLU A CA 1
ATOM 852 C C . GLU A 1 111 ? -8.551 2.362 9.501 1.00 72.50 111 GLU A C 1
ATOM 854 O O . GLU A 1 111 ? -9.624 2.335 10.100 1.00 72.50 111 GLU A O 1
ATOM 859 N N . THR A 1 112 ? -7.677 1.363 9.603 1.00 66.50 112 THR A N 1
ATOM 860 C CA . THR A 1 112 ? -7.918 0.215 10.481 1.00 66.50 112 THR A CA 1
ATOM 861 C C . THR A 1 112 ? -7.880 0.658 11.940 1.00 66.50 112 THR A C 1
ATOM 863 O O . THR A 1 112 ? -8.753 0.274 12.716 1.00 66.50 112 THR A O 1
ATOM 866 N N . SER A 1 113 ? -6.940 1.534 12.302 1.00 60.31 113 SER A N 1
ATOM 867 C CA . SER A 1 113 ? -6.857 2.114 13.645 1.00 60.31 113 SER A CA 1
ATOM 868 C C . SER A 1 113 ? -8.106 2.931 13.989 1.00 60.31 113 SER A C 1
ATOM 870 O O . SER A 1 113 ? -8.679 2.743 15.060 1.00 60.31 113 SER A O 1
ATOM 872 N N . SER A 1 114 ? -8.599 3.776 13.077 1.00 60.16 114 SER A N 1
ATOM 873 C CA . SER A 1 114 ? -9.823 4.558 13.307 1.00 60.16 114 SER A CA 1
ATOM 874 C C . SER A 1 114 ? -11.077 3.677 13.385 1.00 60.16 114 SER A C 1
ATOM 876 O O . SER A 1 114 ? -11.922 3.880 14.260 1.00 60.16 114 SER A O 1
ATOM 878 N N . LYS A 1 115 ? -11.183 2.637 12.548 1.00 66.75 115 LYS A N 1
ATOM 879 C CA . LYS A 1 115 ? -12.268 1.637 12.605 1.00 66.75 115 LYS A CA 1
ATOM 880 C C . LYS A 1 115 ? -12.244 0.817 13.900 1.00 66.75 115 LYS A C 1
ATOM 882 O O . LYS A 1 115 ? -13.301 0.453 14.409 1.00 66.75 115 LYS A O 1
ATOM 887 N N . ILE A 1 116 ? -11.065 0.517 14.448 1.00 70.00 116 ILE A N 1
ATOM 888 C CA . ILE A 1 116 ? -10.936 -0.169 15.743 1.00 70.00 116 ILE A CA 1
ATOM 889 C C . ILE A 1 116 ? -11.340 0.767 16.884 1.00 70.00 116 ILE A C 1
ATOM 891 O O . ILE A 1 116 ? -12.136 0.367 17.731 1.00 70.00 116 ILE A O 1
ATOM 895 N N . LEU A 1 117 ? -10.847 2.009 16.886 1.00 70.06 117 LEU A N 1
ATOM 896 C CA . LEU A 1 117 ? -11.173 2.996 17.918 1.00 70.06 117 LEU A CA 1
ATOM 897 C C . LEU A 1 117 ? -12.674 3.289 17.965 1.00 70.06 117 LEU A C 1
ATOM 899 O O . LEU A 1 117 ? -13.267 3.213 19.033 1.00 70.06 117 LEU A O 1
ATOM 903 N N . THR A 1 118 ? -13.307 3.534 16.815 1.00 69.00 118 THR A N 1
ATOM 904 C CA . THR A 1 118 ? -14.760 3.777 16.729 1.00 69.00 118 THR A CA 1
ATOM 905 C C . THR A 1 118 ? -15.572 2.606 17.279 1.00 69.00 118 THR A C 1
ATOM 907 O O . THR A 1 118 ? -16.423 2.806 18.143 1.00 69.00 118 THR A O 1
ATOM 910 N N . LYS A 1 119 ? -15.247 1.365 16.889 1.00 72.25 119 LYS A N 1
ATOM 911 C CA . LYS A 1 119 ? -15.906 0.171 17.442 1.00 72.25 119 LYS A CA 1
ATOM 912 C C . LYS A 1 119 ? -15.700 0.022 18.949 1.00 72.25 119 LYS A C 1
ATOM 914 O O . LYS A 1 119 ? -16.634 -0.355 19.652 1.00 72.25 119 LYS A O 1
ATOM 919 N N . GLN A 1 120 ? -14.497 0.292 19.456 1.00 70.19 120 GLN A N 1
ATOM 920 C CA . GLN A 1 120 ? -14.232 0.234 20.894 1.00 70.19 120 GLN A CA 1
ATOM 921 C C . GLN A 1 120 ? -15.004 1.319 21.652 1.00 70.19 120 GLN A C 1
ATOM 923 O O . GLN A 1 120 ? -15.590 1.022 22.690 1.00 70.19 120 GLN A O 1
ATOM 928 N N . THR A 1 121 ? -15.073 2.542 21.124 1.00 71.50 121 THR A N 1
ATOM 929 C CA . THR A 1 121 ? -15.865 3.632 21.706 1.00 71.50 121 THR A CA 1
ATOM 930 C C . THR A 1 121 ? -17.354 3.291 21.747 1.00 71.50 121 THR A C 1
ATOM 932 O O . THR A 1 121 ? -17.977 3.488 22.788 1.00 71.50 121 THR A O 1
ATOM 935 N N . ASP A 1 122 ? -17.916 2.715 20.682 1.00 75.12 122 ASP A N 1
ATOM 936 C CA . ASP A 1 122 ? -19.330 2.321 20.644 1.00 75.12 122 ASP A CA 1
ATOM 937 C C . ASP A 1 122 ? -19.656 1.229 21.671 1.00 75.12 122 ASP A C 1
ATOM 939 O O . ASP A 1 122 ? -20.659 1.313 22.388 1.00 75.12 122 ASP A O 1
ATOM 943 N N . VAL A 1 123 ? -18.785 0.221 21.800 1.00 75.81 123 VAL A N 1
ATOM 944 C CA . VAL A 1 123 ? -18.940 -0.844 22.803 1.00 75.81 123 VAL A CA 1
ATOM 945 C C . VAL A 1 123 ? -18.846 -0.275 24.220 1.00 75.81 123 VAL A C 1
ATOM 947 O O . VAL A 1 123 ? -19.693 -0.585 25.059 1.00 75.81 123 VAL A O 1
ATOM 950 N N . ILE A 1 124 ? -17.866 0.595 24.487 1.00 73.38 124 ILE A N 1
ATOM 951 C CA . ILE A 1 124 ? -17.707 1.249 25.794 1.00 73.38 124 ILE A CA 1
ATOM 952 C C . ILE A 1 124 ? -18.934 2.102 26.120 1.00 73.38 124 ILE A C 1
ATOM 954 O O . ILE A 1 124 ? -19.462 2.000 27.226 1.00 73.38 124 ILE A O 1
ATOM 958 N N . ASN A 1 125 ? -19.425 2.897 25.167 1.00 74.94 125 ASN A N 1
ATOM 959 C CA . ASN A 1 125 ? -20.600 3.741 25.362 1.00 74.94 125 ASN A CA 1
ATOM 960 C C . ASN A 1 125 ? -21.854 2.899 25.650 1.00 74.94 125 ASN A C 1
ATOM 962 O O . ASN A 1 125 ? -22.619 3.208 26.560 1.00 74.94 125 ASN A O 1
ATOM 966 N N . THR A 1 126 ? -22.026 1.779 24.944 1.00 76.81 126 THR A N 1
ATOM 967 C CA . THR A 1 126 ? -23.150 0.855 25.164 1.00 76.81 126 THR A CA 1
ATOM 968 C C . THR A 1 126 ? -23.108 0.231 26.564 1.00 76.81 126 THR A C 1
ATOM 970 O O . THR A 1 126 ? -24.117 0.223 27.272 1.00 76.81 126 THR A O 1
ATOM 973 N N . ILE A 1 127 ? -21.937 -0.245 27.004 1.00 81.12 127 ILE A N 1
ATOM 974 C CA . ILE A 1 127 ? -21.755 -0.814 28.351 1.00 81.12 127 ILE A CA 1
ATOM 975 C C . ILE A 1 127 ? -21.968 0.260 29.425 1.00 81.12 127 ILE A C 1
ATOM 977 O O . ILE A 1 127 ? -22.658 0.018 30.418 1.00 81.12 127 ILE A O 1
ATOM 981 N N . TYR A 1 128 ? -21.413 1.457 29.221 1.00 76.19 128 TYR A N 1
ATOM 982 C CA . TYR A 1 128 ? -21.553 2.575 30.149 1.00 76.19 128 TYR A CA 1
ATOM 983 C C . TYR A 1 128 ? -23.019 2.989 30.316 1.00 76.19 128 TYR A C 1
ATOM 985 O O . TYR A 1 128 ? -23.490 3.107 31.444 1.00 76.19 128 TYR A O 1
ATOM 993 N N . MET A 1 129 ? -23.773 3.116 29.220 1.00 76.81 129 MET A N 1
ATOM 994 C CA . MET A 1 129 ? -25.206 3.435 29.252 1.00 76.81 129 MET A CA 1
ATOM 995 C C . MET A 1 129 ? -26.027 2.372 29.994 1.00 76.81 129 MET A C 1
ATOM 997 O O . MET A 1 129 ? -26.903 2.712 30.795 1.00 76.81 129 MET A O 1
ATOM 1001 N N . SER A 1 130 ? -25.726 1.087 29.783 1.00 78.50 130 SER A N 1
ATOM 1002 C CA . SER A 1 130 ? -26.378 -0.012 30.508 1.00 78.50 130 SER A CA 1
ATOM 1003 C C . SER A 1 130 ? -26.125 0.077 32.018 1.00 78.50 130 SER A C 1
ATOM 1005 O O . SER A 1 130 ? -27.063 0.023 32.817 1.00 78.50 130 SER A O 1
ATOM 1007 N N . ASN A 1 131 ? -24.869 0.285 32.421 1.00 77.62 131 ASN A N 1
ATOM 1008 C CA . ASN A 1 131 ? -24.505 0.410 33.834 1.00 77.62 131 ASN A CA 1
ATOM 1009 C C . ASN A 1 131 ? -25.094 1.675 34.470 1.00 77.62 131 ASN A C 1
ATOM 1011 O O . ASN A 1 131 ? -25.606 1.618 35.587 1.00 77.62 131 ASN A O 1
ATOM 1015 N N . GLN A 1 132 ? -25.095 2.797 33.749 1.00 83.25 132 GLN A N 1
ATOM 1016 C CA . GLN A 1 132 ? -25.696 4.044 34.210 1.00 83.25 132 GLN A CA 1
ATOM 1017 C C . GLN A 1 132 ? -27.200 3.875 34.462 1.00 83.25 132 GLN A C 1
ATOM 1019 O O . GLN A 1 132 ? -27.710 4.319 35.490 1.00 83.25 132 GLN A O 1
ATOM 1024 N N . THR A 1 133 ? -27.903 3.172 33.570 1.00 84.06 133 THR A N 1
ATOM 1025 C CA . THR A 1 133 ? -29.334 2.872 33.727 1.00 84.06 133 THR A CA 1
ATOM 1026 C C . THR A 1 133 ? -29.591 2.019 34.969 1.00 84.06 133 THR A C 1
ATOM 1028 O O . THR A 1 133 ? -30.493 2.323 35.750 1.00 84.06 133 THR A O 1
ATOM 1031 N N . ALA A 1 134 ? -28.765 0.993 35.200 1.00 84.31 134 ALA A N 1
ATOM 1032 C CA . ALA A 1 134 ? -28.870 0.141 36.383 1.00 84.31 134 ALA A CA 1
ATOM 1033 C C . ALA A 1 134 ? -28.628 0.919 37.692 1.00 84.31 134 ALA A C 1
ATOM 1035 O O . ALA A 1 134 ? -29.368 0.742 38.663 1.00 84.31 134 ALA A O 1
ATOM 1036 N N . ILE A 1 135 ? -27.642 1.825 37.714 1.00 87.81 135 ILE A N 1
ATOM 1037 C CA . ILE A 1 135 ? -27.355 2.683 38.875 1.00 87.81 135 ILE A CA 1
ATOM 1038 C C . ILE A 1 135 ? -28.526 3.636 39.148 1.00 87.81 135 ILE A C 1
ATOM 1040 O O . ILE A 1 135 ? -28.985 3.728 40.288 1.00 87.81 135 ILE A O 1
ATOM 1044 N N . ILE A 1 136 ? -29.054 4.304 38.116 1.00 86.81 136 ILE A N 1
ATOM 1045 C CA . ILE A 1 136 ? -30.201 5.216 38.252 1.00 86.81 136 ILE A CA 1
ATOM 1046 C C . ILE A 1 136 ? -31.430 4.462 38.778 1.00 86.81 136 ILE A C 1
ATOM 1048 O O . ILE A 1 136 ? -32.080 4.929 39.714 1.00 86.81 136 ILE A O 1
ATOM 1052 N N . ALA A 1 137 ? -31.721 3.277 38.234 1.00 87.75 137 ALA A N 1
ATOM 1053 C CA . ALA A 1 137 ? -32.830 2.445 38.693 1.00 87.75 137 ALA A CA 1
ATOM 1054 C C . ALA A 1 137 ? -32.679 2.038 40.171 1.00 87.75 137 ALA A C 1
ATOM 1056 O O . ALA A 1 137 ? -33.648 2.113 40.928 1.00 87.75 137 ALA A O 1
ATOM 1057 N N . SER A 1 138 ? -31.465 1.678 40.603 1.00 93.44 138 SER A N 1
ATOM 1058 C CA . SER A 1 138 ? -31.162 1.352 42.004 1.00 93.44 138 SER A CA 1
ATOM 1059 C C . SER A 1 138 ? -31.417 2.539 42.946 1.00 93.44 138 SER A C 1
ATOM 1061 O O . SER A 1 138 ? -32.078 2.388 43.976 1.00 93.44 138 SER A O 1
ATOM 1063 N N . ILE A 1 139 ? -30.985 3.749 42.567 1.00 93.38 139 ILE A N 1
ATOM 1064 C CA . ILE A 1 139 ? -31.225 4.973 43.352 1.00 93.38 139 ILE A CA 1
ATOM 1065 C C . ILE A 1 139 ? -32.728 5.257 43.471 1.00 93.38 139 ILE A C 1
ATOM 1067 O O . ILE A 1 139 ? -33.223 5.517 44.570 1.00 93.38 139 ILE A O 1
ATOM 1071 N N . ILE A 1 140 ? -33.469 5.172 42.361 1.00 94.06 140 ILE A N 1
ATOM 1072 C CA . ILE A 1 140 ? -34.923 5.385 42.354 1.00 94.06 140 ILE A CA 1
ATOM 1073 C C . ILE A 1 140 ? -35.621 4.370 43.271 1.00 94.06 140 ILE A C 1
ATOM 1075 O O . ILE A 1 140 ? -36.491 4.753 44.055 1.00 94.06 140 ILE A O 1
ATOM 1079 N N . ALA A 1 141 ? -35.215 3.098 43.237 1.00 93.19 141 ALA A N 1
ATOM 1080 C CA . ALA A 1 141 ? -35.776 2.065 44.104 1.00 93.19 141 ALA A CA 1
ATOM 1081 C C . ALA A 1 141 ? -35.568 2.381 45.598 1.00 93.19 141 ALA A C 1
ATOM 1083 O O . ALA A 1 141 ? -36.516 2.291 46.383 1.00 93.19 141 ALA A O 1
ATOM 1084 N N . ILE A 1 142 ? -34.365 2.820 45.990 1.00 95.00 142 ILE A N 1
ATOM 1085 C CA . ILE A 1 142 ? -34.070 3.227 47.374 1.00 95.00 142 ILE A CA 1
ATOM 1086 C C . ILE A 1 142 ? -34.955 4.411 47.794 1.00 95.00 142 ILE A C 1
ATOM 1088 O O . ILE A 1 142 ? -35.539 4.384 48.879 1.00 95.00 142 ILE A O 1
ATOM 1092 N N . LEU A 1 143 ? -35.114 5.424 46.935 1.00 95.50 143 LEU A N 1
ATOM 1093 C CA . LEU A 1 143 ? -35.962 6.588 47.225 1.00 95.50 143 LEU A CA 1
ATOM 1094 C C . LEU A 1 143 ? -37.431 6.203 47.447 1.00 95.50 143 LEU A C 1
ATOM 1096 O O . LEU A 1 143 ? -38.067 6.730 48.361 1.00 95.50 143 LEU A O 1
ATOM 1100 N N . ILE A 1 144 ? -37.962 5.258 46.665 1.00 96.31 144 ILE A N 1
ATOM 1101 C CA . ILE A 1 144 ? -39.336 4.757 46.825 1.00 96.31 144 ILE A CA 1
ATOM 1102 C C . ILE A 1 144 ? -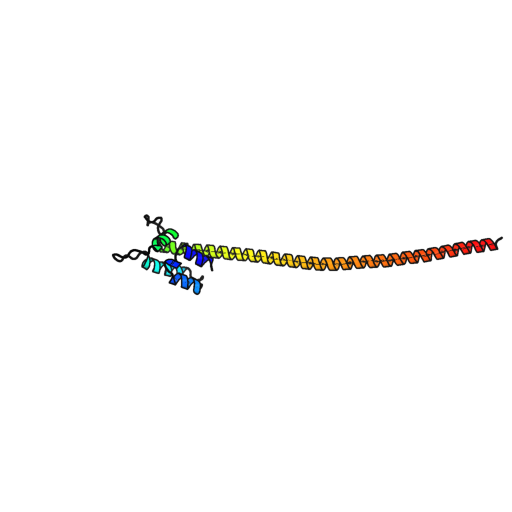39.504 4.052 48.177 1.00 96.31 144 ILE A C 1
ATOM 1104 O O . ILE A 1 144 ? -40.470 4.325 48.892 1.00 96.31 144 ILE A O 1
ATOM 1108 N N . ILE A 1 145 ? -38.558 3.190 48.567 1.00 95.25 145 ILE A N 1
ATOM 1109 C CA . ILE A 1 145 ? -38.597 2.491 49.864 1.00 95.25 145 ILE A CA 1
ATOM 1110 C C . ILE A 1 145 ? -38.588 3.503 51.019 1.00 95.25 145 ILE A C 1
ATOM 1112 O O . ILE A 1 145 ? -39.411 3.410 51.934 1.00 95.25 145 ILE A O 1
ATOM 1116 N N . VAL A 1 146 ? -37.704 4.505 50.959 1.00 95.88 146 VAL A N 1
ATOM 1117 C CA . VAL A 1 146 ? -37.618 5.565 51.975 1.00 95.88 146 VAL A CA 1
ATOM 1118 C C . VAL A 1 146 ? -38.916 6.378 52.036 1.00 95.88 146 VAL A C 1
ATOM 1120 O O . VAL A 1 146 ? -39.431 6.614 53.129 1.00 95.88 146 VAL A O 1
ATOM 1123 N N . LEU A 1 147 ? -39.499 6.753 50.891 1.00 96.19 147 LEU A N 1
ATOM 1124 C CA . LEU A 1 147 ? -40.783 7.463 50.833 1.00 96.19 147 LEU A CA 1
ATOM 1125 C C . LEU A 1 147 ? -41.912 6.671 51.503 1.00 96.19 147 LEU A C 1
ATOM 1127 O O . LEU A 1 147 ? -42.660 7.231 52.308 1.00 96.19 147 LEU A O 1
ATOM 1131 N N . ILE A 1 148 ? -42.011 5.367 51.232 1.00 95.94 148 ILE A N 1
ATOM 1132 C CA . ILE A 1 148 ? -43.009 4.491 51.861 1.00 95.94 148 ILE A CA 1
ATOM 1133 C C . ILE A 1 148 ? -42.813 4.461 53.383 1.00 95.94 148 ILE A C 1
ATOM 1135 O O . ILE A 1 148 ? -43.783 4.629 54.131 1.00 95.94 148 ILE A O 1
ATOM 1139 N N . MET A 1 149 ? -41.570 4.312 53.859 1.00 94.06 149 MET A N 1
ATOM 1140 C CA . MET A 1 149 ? -41.270 4.341 55.295 1.00 94.06 149 MET A CA 1
ATOM 1141 C C . MET A 1 149 ? -41.685 5.664 55.943 1.00 94.06 149 MET A C 1
ATOM 1143 O O . MET A 1 149 ? -42.276 5.649 57.025 1.00 94.06 149 MET A O 1
ATOM 1147 N N . VAL A 1 150 ? -41.434 6.798 55.284 1.00 95.06 150 VAL A N 1
ATOM 1148 C CA . VAL A 1 150 ? -41.827 8.127 55.776 1.00 95.06 150 VAL A CA 1
ATOM 1149 C C . VAL A 1 150 ? -43.350 8.261 55.852 1.00 95.06 150 VAL A C 1
ATOM 1151 O O . VAL A 1 150 ? -43.863 8.716 56.876 1.00 95.06 150 VAL A O 1
ATOM 1154 N N . ILE A 1 151 ? -44.091 7.826 54.829 1.00 94.81 151 ILE A N 1
ATOM 1155 C CA . ILE A 1 151 ? -45.563 7.886 54.817 1.00 94.81 151 ILE A CA 1
ATOM 1156 C C . ILE A 1 151 ? -46.145 7.046 55.960 1.00 94.81 151 ILE A C 1
ATOM 1158 O O . ILE A 1 151 ? -46.939 7.549 56.762 1.00 94.81 151 ILE A O 1
ATOM 1162 N N . ILE A 1 152 ? -45.719 5.784 56.089 1.00 95.44 152 ILE A N 1
ATOM 1163 C CA . ILE A 1 152 ? -46.181 4.891 57.163 1.00 95.44 152 ILE A CA 1
ATOM 1164 C C . ILE A 1 152 ? -45.812 5.471 58.534 1.00 95.44 152 ILE A C 1
ATOM 1166 O O . ILE A 1 152 ? -46.648 5.505 59.444 1.00 95.44 152 ILE A O 1
ATOM 1170 N N . TYR A 1 153 ? -44.589 5.980 58.689 1.00 95.06 153 TYR A N 1
ATOM 1171 C CA . TYR A 1 153 ? -44.135 6.629 59.916 1.00 95.06 153 TYR A CA 1
ATOM 1172 C C . TYR A 1 153 ? -45.014 7.827 60.290 1.00 95.06 153 TYR A C 1
ATOM 1174 O O . TYR A 1 153 ? -45.431 7.942 61.447 1.00 95.06 153 TYR A O 1
ATOM 1182 N N . LEU A 1 154 ? -45.347 8.696 59.330 1.00 93.19 154 LEU A N 1
ATOM 1183 C CA . LEU A 1 154 ? -46.226 9.843 59.558 1.00 93.19 154 LEU A CA 1
ATOM 1184 C C . LEU A 1 154 ? -47.628 9.401 59.989 1.00 93.19 154 LEU A C 1
ATOM 1186 O O . LEU A 1 154 ? -48.155 9.949 60.961 1.00 93.19 154 LEU A O 1
ATOM 1190 N N . ILE A 1 155 ? -48.198 8.370 59.357 1.00 93.56 155 ILE A N 1
ATOM 1191 C CA . ILE A 1 155 ? -49.498 7.799 59.748 1.00 93.56 155 ILE A CA 1
ATOM 1192 C C . ILE A 1 155 ? -49.441 7.275 61.189 1.00 93.56 155 ILE A C 1
ATOM 1194 O O . ILE A 1 155 ? -50.300 7.601 62.016 1.00 93.56 155 ILE A O 1
ATOM 1198 N N . LEU A 1 156 ? -48.413 6.495 61.535 1.00 92.88 156 LEU A N 1
ATOM 1199 C CA . LEU A 1 156 ? -48.238 5.952 62.884 1.00 92.88 156 LEU A CA 1
ATOM 1200 C C . LEU A 1 156 ? -48.039 7.060 63.925 1.00 92.88 156 LEU A C 1
ATOM 1202 O O . LEU A 1 156 ? -48.667 7.031 64.990 1.00 92.88 156 LEU A O 1
ATOM 1206 N N . ARG A 1 157 ? -47.215 8.067 63.618 1.00 93.31 157 ARG A N 1
ATOM 1207 C CA . ARG A 1 157 ? -46.972 9.231 64.480 1.00 93.31 157 ARG A CA 1
ATOM 1208 C C . ARG A 1 157 ? -48.255 10.024 64.706 1.00 93.31 157 ARG A C 1
ATOM 1210 O O . ARG A 1 157 ? -48.557 10.388 65.847 1.00 93.31 157 ARG A O 1
ATOM 1217 N N . TYR A 1 158 ? -49.034 10.240 63.650 1.00 91.44 158 TYR A N 1
ATOM 1218 C CA . TYR A 1 158 ? -50.321 10.921 63.726 1.00 91.44 158 TYR A CA 1
ATOM 1219 C C . TYR A 1 158 ? -51.311 10.149 64.613 1.00 91.44 158 TYR A C 1
ATOM 1221 O O . TYR A 1 158 ? -51.914 10.728 65.523 1.00 91.44 158 TYR A O 1
ATOM 1229 N N . ARG A 1 159 ? -51.409 8.820 64.448 1.00 91.50 159 ARG A N 1
ATOM 1230 C CA . ARG A 1 159 ? -52.251 7.961 65.301 1.00 91.50 159 ARG A CA 1
ATOM 1231 C C . ARG A 1 159 ? -51.835 8.013 66.772 1.00 91.50 159 ARG A C 1
ATOM 1233 O O . ARG A 1 159 ? -52.710 8.128 67.633 1.00 91.50 159 ARG A O 1
ATOM 1240 N N . ARG A 1 160 ? -50.529 7.965 67.078 1.00 90.00 160 ARG A N 1
ATOM 1241 C CA . ARG A 1 160 ? -50.022 8.075 68.462 1.00 90.00 160 ARG A CA 1
ATOM 1242 C C . ARG A 1 160 ? -50.407 9.416 69.088 1.00 90.00 160 ARG A C 1
ATOM 1244 O O . ARG A 1 160 ? -50.967 9.424 70.182 1.00 90.00 160 ARG A O 1
ATOM 1251 N N . LYS A 1 161 ? -50.216 10.537 68.379 1.00 85.56 161 LYS A N 1
ATOM 1252 C CA . LYS A 1 161 ? -50.618 11.864 68.883 1.00 85.56 161 LYS A CA 1
ATOM 1253 C C . LYS A 1 161 ? -52.128 11.968 69.125 1.00 85.56 161 LYS A C 1
ATOM 1255 O O . LYS A 1 161 ? -52.538 12.502 70.153 1.00 85.56 161 LYS A O 1
ATOM 1260 N N . LYS A 1 162 ? -52.964 11.419 68.235 1.00 86.12 162 LYS A N 1
ATOM 1261 C CA . LYS A 1 162 ? -54.428 11.424 68.412 1.00 86.12 162 LYS A CA 1
ATOM 1262 C C . LYS A 1 162 ? -54.869 10.608 69.633 1.00 86.12 162 LYS A C 1
ATOM 1264 O O . LYS A 1 162 ? -55.749 11.056 70.364 1.00 86.12 162 LYS A O 1
ATOM 1269 N N . LYS A 1 163 ? -54.237 9.455 69.897 1.00 82.44 163 LYS A N 1
ATOM 1270 C CA . LYS A 1 163 ? -54.501 8.663 71.114 1.00 82.44 163 LYS A CA 1
ATOM 1271 C C . LYS A 1 163 ? -54.182 9.450 72.390 1.00 82.44 163 LYS A C 1
ATOM 1273 O O . LYS A 1 163 ? -54.992 9.440 73.309 1.00 82.44 163 LYS A O 1
ATOM 1278 N N . MET A 1 164 ? -53.059 10.169 72.431 1.00 86.75 164 MET A N 1
ATOM 1279 C CA . MET A 1 164 ? -52.671 10.964 73.608 1.00 86.75 164 MET A CA 1
ATOM 1280 C C . MET A 1 164 ? -53.621 12.141 73.867 1.00 86.75 164 MET A C 1
ATOM 1282 O O . MET A 1 164 ? -53.994 12.378 75.012 1.00 86.75 164 MET A O 1
ATOM 1286 N N . LYS A 1 165 ? -54.083 12.830 72.813 1.00 84.75 165 LYS A N 1
ATOM 1287 C CA . LYS A 1 165 ? -55.074 13.912 72.955 1.00 84.75 165 LYS A CA 1
ATOM 1288 C C . LYS A 1 165 ? -56.402 13.421 73.538 1.00 84.75 165 LYS A C 1
ATOM 1290 O O . LYS A 1 165 ? -56.946 14.078 74.416 1.00 84.75 165 LYS A O 1
ATOM 1295 N N . LYS A 1 166 ? -56.892 12.254 73.095 1.00 84.38 166 LYS A N 1
ATOM 1296 C CA . LYS A 1 166 ? -58.110 11.651 73.662 1.00 84.38 166 LYS A CA 1
ATOM 1297 C C . LYS A 1 166 ? -57.937 11.307 75.143 1.00 84.38 166 LYS A C 1
ATOM 1299 O O . LYS A 1 166 ? -58.815 11.620 75.931 1.00 84.38 166 LYS A O 1
ATOM 1304 N N . LYS A 1 167 ? -56.799 10.720 75.536 1.00 83.25 167 LYS A N 1
ATOM 1305 C CA . LYS A 1 167 ? -56.523 10.390 76.947 1.00 83.25 167 LYS A CA 1
ATOM 1306 C C . LYS A 1 167 ? -56.573 11.615 77.866 1.00 83.25 167 LYS A C 1
ATOM 1308 O O . LYS A 1 167 ? -57.159 11.528 78.935 1.00 83.25 167 LYS A O 1
ATOM 1313 N N . LEU A 1 168 ? -56.017 12.750 77.435 1.00 83.94 168 LEU A N 1
ATOM 1314 C CA . LEU A 1 168 ? -56.066 13.998 78.207 1.00 83.94 168 LEU A CA 1
ATOM 1315 C C . LEU A 1 168 ? -57.494 14.526 78.404 1.00 83.94 168 LEU A C 1
ATOM 1317 O O . LEU A 1 168 ? -57.797 15.049 79.467 1.00 83.94 168 LEU A O 1
ATOM 1321 N N . GLN A 1 169 ? -58.370 14.386 77.405 1.00 83.62 169 GLN A N 1
ATOM 1322 C CA . GLN A 1 169 ? -59.777 14.775 77.549 1.00 83.62 169 GLN A CA 1
ATOM 1323 C C . GLN A 1 169 ? -60.528 13.868 78.532 1.00 83.62 169 GLN A C 1
ATOM 1325 O O . GLN A 1 169 ? -61.305 14.375 79.327 1.00 83.62 169 GLN A O 1
ATOM 1330 N N . TYR A 1 170 ? -60.263 12.556 78.523 1.00 84.38 170 TYR A N 1
ATOM 1331 C CA . TYR A 1 170 ? -60.867 11.636 79.495 1.00 84.38 170 TYR A CA 1
ATOM 1332 C C . TYR A 1 170 ? -60.432 11.915 80.936 1.00 84.38 170 TYR A C 1
ATOM 1334 O O . TYR A 1 170 ? -61.265 11.828 81.825 1.00 84.38 170 TYR A O 1
ATOM 1342 N N . ILE A 1 171 ? -59.158 12.260 81.169 1.00 88.94 171 ILE A N 1
ATOM 1343 C CA . ILE A 1 171 ? -58.681 12.628 82.514 1.00 88.94 171 ILE A CA 1
ATOM 1344 C C . ILE A 1 171 ? -59.409 13.881 83.010 1.00 88.94 171 ILE A C 1
ATOM 1346 O O . ILE A 1 171 ? -59.902 13.888 84.126 1.00 88.94 171 ILE A O 1
ATOM 1350 N N . LYS A 1 172 ? -59.552 14.902 82.156 1.00 84.31 172 LYS A N 1
ATOM 1351 C CA . LYS A 1 172 ? -60.258 16.138 82.521 1.00 84.31 172 LYS A CA 1
ATOM 1352 C C . LYS A 1 172 ? -61.739 15.931 82.851 1.00 84.31 172 LYS A C 1
ATOM 1354 O O . LYS A 1 172 ? -62.227 16.566 83.766 1.00 84.31 172 LYS A O 1
ATOM 1359 N N . LEU A 1 173 ? -62.440 15.054 82.127 1.00 86.94 173 LEU A N 1
ATOM 1360 C CA . LEU A 1 173 ? -63.859 14.753 82.378 1.00 86.94 173 LEU A CA 1
ATOM 1361 C C . LEU A 1 173 ? -64.116 13.956 83.668 1.00 86.94 173 LEU A C 1
ATOM 1363 O O . LEU A 1 173 ? -65.264 13.835 84.066 1.00 86.94 173 LEU A O 1
ATOM 1367 N N . LEU A 1 174 ? -63.089 13.338 84.254 1.00 81.88 174 LEU A N 1
ATOM 1368 C CA . LEU A 1 174 ? -63.193 12.578 85.507 1.00 81.88 174 LEU A CA 1
ATOM 1369 C C . LEU A 1 174 ? -62.830 13.411 86.743 1.00 81.88 174 LEU A C 1
ATOM 1371 O O . LEU A 1 174 ? -62.984 12.925 87.859 1.00 81.88 174 LEU A O 1
ATOM 1375 N N . GLU A 1 175 ? -62.265 14.599 86.541 1.00 81.12 175 GLU A N 1
ATOM 1376 C CA . GLU A 1 175 ? -61.794 15.490 87.606 1.00 81.12 175 GLU A CA 1
ATOM 1377 C C . GLU A 1 175 ? -62.812 16.603 87.933 1.00 81.12 175 GLU A C 1
ATOM 1379 O O . GLU A 1 175 ? -62.694 17.235 88.981 1.00 81.12 175 GLU A O 1
ATOM 1384 N N . GLU A 1 176 ? -63.819 16.803 87.071 1.00 62.81 176 GLU A N 1
ATOM 1385 C CA . GLU A 1 176 ? -65.080 17.511 87.376 1.00 62.81 176 GLU A CA 1
ATOM 1386 C C . GLU A 1 176 ? -66.104 16.559 88.008 1.00 62.81 176 GLU A C 1
ATOM 1388 O O . GLU A 1 176 ? -66.796 17.000 88.954 1.00 62.81 176 GLU A O 1
#

Foldseek 3Di:
DVLLLVLCVQLVCCPQPVVLSVCCVVVVCPPCLVVSLVVVLVSCCVQAVDPPPPDDHDPSNQSNCCSLQCAVHPPGNPGDPSSVSSSVSSVVSSVVVVVVVVVVVVVVVVVVVVVVVVVVVVVVVVVVVVVVVVVVVVVVVVVVVVVVVVVVVVVVVVVVVVVVVVVVVVVVVVVD

Sequence (176 aa):
MEIVSFGLKYFGVDNLFPDIFKNFVNTKPYNEITTIANSILGKYFTTCTWLKSGATAHPACTKFQLSLRIHLSETDTYGTPAPTAIRQGLEGILENATKTANARAAEVSSETSSKILTKQTDVINTIYMSNQTAIIASIIAILIIVLIMVIIYLILRYRRKKKMKKKLQYIKLLEE

Solvent-accessible surface area (backbone atoms only — not comparable to full-atom values): 9663 Å² total; per-residue (Å²): 110,67,58,47,58,48,47,40,47,72,43,38,37,50,79,72,38,44,68,61,42,50,49,44,69,72,67,60,67,79,91,43,58,66,60,51,38,52,52,50,48,56,49,42,52,63,52,53,61,52,86,59,96,86,60,79,56,50,79,63,39,61,57,33,29,48,69,47,36,26,17,77,47,102,86,37,73,87,35,40,59,62,76,59,23,51,44,50,52,54,52,54,34,49,52,52,42,50,51,53,52,52,51,51,52,52,49,53,52,51,53,50,51,52,56,49,50,52,52,51,50,52,53,51,50,53,52,49,52,53,52,52,50,53,52,53,51,52,52,54,50,52,52,52,55,52,50,52,51,50,53,53,48,50,54,53,52,52,52,53,53,53,53,53,56,52,52,56,53,55,56,56,68,71,74,112